Protein AF-A0A556MIL2-F1 (afdb_monomer)

Solvent-accessible surf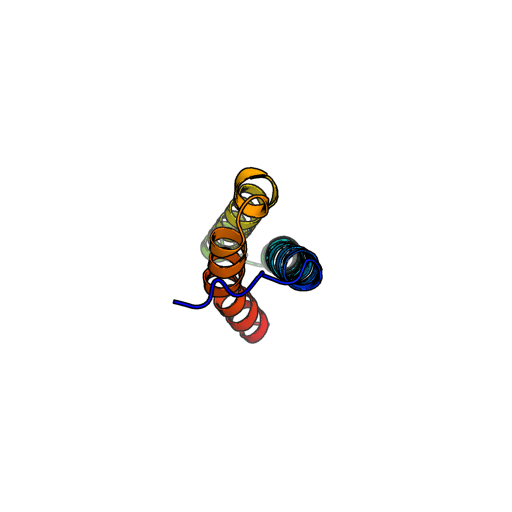ace area (backbone atoms only — not comparable to full-atom values): 5023 Å² total; per-residue (Å²): 132,84,78,73,76,77,52,75,65,53,55,54,52,37,51,53,50,29,50,51,46,30,52,48,37,34,52,48,22,53,52,50,36,53,57,43,67,68,42,96,76,51,56,64,66,58,43,49,54,27,49,52,52,21,52,50,29,50,50,59,66,68,37,66,75,39,77,73,39,68,70,46,24,50,47,47,38,63,64,44,45,58,54,48,52,55,57,60,71,74,109

Nearest PDB structures (foldseek):
  6czq-assembly1_B  TM=5.174E-01  e=8.551E-01  Rattus norvegicus
  8px9-assembly1_B  TM=4.631E-01  e=5.109E+00  Escherichia coli
  6jx6-assembly1_A  TM=4.470E-01  e=7.988E+00  Homo sapiens

pLDDT: mean 91.35, std 11.98, range [39.91, 98.06]

Structure (mmCIF, N/CA/C/O backbone):
data_AF-A0A556MIL2-F1
#
_entry.id   AF-A0A556MIL2-F1
#
loop_
_atom_site.group_PDB
_atom_site.id
_atom_site.type_symbol
_atom_site.label_atom_id
_atom_site.label_alt_id
_atom_site.label_comp_id
_atom_site.label_asym_id
_atom_site.label_entity_id
_atom_site.label_seq_id
_atom_site.pdbx_PDB_ins_code
_atom_site.Cartn_x
_atom_site.Cartn_y
_atom_site.Cartn_z
_atom_site.occupancy
_atom_site.B_iso_or_equiv
_atom_site.auth_seq_id
_atom_site.auth_comp_id
_atom_site.auth_asym_id
_atom_site.auth_atom_id
_atom_site.pdbx_PDB_model_num
ATOM 1 N N . MET A 1 1 ? 12.516 -12.190 -33.163 1.00 41.22 1 MET A N 1
ATOM 2 C CA . MET A 1 1 ? 12.022 -11.712 -31.856 1.00 41.22 1 MET A CA 1
ATOM 3 C C . MET A 1 1 ? 12.223 -10.207 -31.868 1.00 41.22 1 MET A C 1
ATOM 5 O O . MET A 1 1 ? 13.365 -9.771 -31.845 1.00 41.22 1 MET A O 1
ATOM 9 N N . GLU A 1 2 ? 11.166 -9.425 -32.086 1.00 39.91 2 GLU A N 1
ATOM 10 C CA . GLU A 1 2 ? 11.295 -7.964 -32.093 1.00 39.91 2 GLU A CA 1
ATOM 11 C C . GLU A 1 2 ? 11.624 -7.501 -30.676 1.00 39.91 2 GLU A C 1
ATOM 13 O O . GLU A 1 2 ? 10.835 -7.692 -29.748 1.00 39.91 2 GLU A O 1
ATOM 18 N N . ILE A 1 3 ? 12.806 -6.914 -30.504 1.00 49.09 3 ILE A N 1
ATOM 19 C CA . ILE A 1 3 ? 13.134 -6.165 -29.299 1.00 49.09 3 ILE A CA 1
ATOM 20 C C . ILE A 1 3 ? 12.245 -4.926 -29.362 1.00 49.09 3 ILE A C 1
ATOM 22 O O . ILE A 1 3 ? 12.594 -3.942 -30.011 1.00 49.09 3 ILE A O 1
ATOM 26 N N . LYS A 1 4 ? 11.056 -4.990 -28.750 1.00 55.06 4 LYS A N 1
ATOM 27 C CA . LYS A 1 4 ? 10.248 -3.795 -28.504 1.00 55.06 4 LYS A CA 1
ATOM 28 C C . LYS A 1 4 ? 11.134 -2.856 -27.693 1.00 55.06 4 LYS A C 1
ATOM 30 O O . LYS A 1 4 ? 11.361 -3.107 -26.511 1.00 55.06 4 LYS A O 1
ATOM 35 N N . GLN A 1 5 ? 11.686 -1.826 -28.333 1.00 54.62 5 GLN A N 1
ATOM 36 C CA . GLN A 1 5 ? 12.333 -0.727 -27.629 1.00 54.62 5 GLN A CA 1
ATOM 37 C C . GLN A 1 5 ? 11.287 -0.178 -26.661 1.00 54.62 5 GLN A C 1
ATOM 39 O O . GLN A 1 5 ? 10.306 0.431 -27.085 1.00 54.62 5 GLN A O 1
ATOM 44 N N . ARG A 1 6 ? 11.430 -0.503 -25.371 1.00 63.94 6 ARG A N 1
ATOM 45 C CA . ARG A 1 6 ? 10.488 -0.047 -24.352 1.00 63.94 6 ARG A CA 1
ATOM 46 C C . ARG A 1 6 ? 10.553 1.483 -24.323 1.00 63.94 6 ARG A C 1
ATOM 48 O O . ARG A 1 6 ? 11.644 2.056 -24.313 1.00 63.94 6 ARG A O 1
ATOM 55 N N . ASN A 1 7 ? 9.394 2.130 -24.398 1.00 75.31 7 ASN A N 1
ATOM 56 C CA . ASN A 1 7 ? 9.303 3.576 -24.548 1.00 75.31 7 ASN A CA 1
ATOM 57 C C . ASN A 1 7 ? 9.823 4.234 -23.255 1.00 75.31 7 ASN A C 1
ATOM 59 O O . ASN A 1 7 ? 9.430 3.799 -22.174 1.00 75.31 7 ASN A O 1
ATOM 63 N N . PRO A 1 8 ? 10.665 5.282 -23.300 1.00 75.75 8 PRO A N 1
ATOM 64 C CA . PRO A 1 8 ? 11.041 6.036 -22.099 1.00 75.75 8 PRO A CA 1
ATOM 65 C C . PRO A 1 8 ? 9.838 6.503 -21.257 1.00 75.75 8 PRO A C 1
ATOM 67 O O . PRO A 1 8 ? 9.925 6.583 -20.032 1.00 75.75 8 PRO A O 1
ATOM 70 N N . LEU A 1 9 ? 8.685 6.741 -21.892 1.00 85.25 9 LEU A N 1
ATOM 71 C CA . LEU A 1 9 ? 7.424 7.049 -21.212 1.00 85.25 9 LEU A CA 1
ATOM 72 C C . LEU A 1 9 ? 6.870 5.866 -20.402 1.00 85.25 9 LEU A C 1
ATOM 74 O O . LEU A 1 9 ? 6.203 6.092 -19.394 1.00 85.25 9 LEU A O 1
ATOM 78 N N . ASP A 1 10 ? 7.167 4.621 -20.789 1.00 85.12 10 ASP A N 1
ATOM 79 C CA . ASP A 1 10 ? 6.790 3.433 -20.015 1.00 85.12 10 ASP A CA 1
ATOM 80 C C . ASP A 1 10 ? 7.527 3.404 -18.681 1.00 85.12 10 ASP A C 1
ATOM 82 O O . ASP A 1 10 ? 6.925 3.085 -17.659 1.00 85.12 10 ASP A O 1
ATOM 86 N N . TRP A 1 11 ? 8.805 3.789 -18.673 1.00 88.38 11 TRP A N 1
ATOM 87 C CA . TRP A 1 11 ? 9.589 3.864 -17.444 1.00 88.38 11 TRP A CA 1
ATOM 88 C C . TRP A 1 11 ? 9.003 4.870 -16.465 1.00 88.38 11 TRP A C 1
ATOM 90 O O . TRP A 1 11 ? 8.772 4.542 -15.300 1.00 88.38 11 TRP A O 1
ATOM 100 N N . TYR A 1 12 ? 8.722 6.083 -16.948 1.00 90.56 12 TYR A N 1
ATOM 101 C CA . TYR A 1 12 ? 8.105 7.124 -16.135 1.00 90.56 12 TYR A CA 1
ATOM 102 C C . TYR A 1 12 ? 6.743 6.669 -15.598 1.00 90.56 12 TYR A C 1
ATOM 104 O O . TYR A 1 12 ? 6.510 6.695 -14.390 1.00 90.56 12 TYR A O 1
ATOM 112 N N . ARG A 1 13 ? 5.876 6.145 -16.476 1.00 93.44 13 ARG A N 1
ATOM 113 C CA . ARG A 1 13 ? 4.544 5.651 -16.103 1.00 93.44 13 ARG A CA 1
ATOM 114 C C . ARG A 1 13 ? 4.607 4.548 -15.049 1.00 93.44 13 ARG A C 1
ATOM 116 O O . ARG A 1 13 ? 3.813 4.567 -14.109 1.00 93.44 13 ARG A O 1
ATOM 123 N N . LEU A 1 14 ? 5.515 3.586 -15.202 1.00 94.06 14 LEU A N 1
ATOM 124 C CA . LEU A 1 14 ? 5.674 2.476 -14.261 1.00 94.06 14 LEU A CA 1
ATOM 125 C C . LEU A 1 14 ? 6.248 2.947 -12.924 1.00 94.06 14 LEU A C 1
ATOM 127 O O . LEU A 1 14 ? 5.758 2.516 -11.884 1.00 94.06 14 LEU A O 1
ATOM 131 N N . THR A 1 15 ? 7.201 3.881 -12.945 1.00 95.12 15 THR A N 1
ATOM 132 C CA . THR A 1 15 ? 7.776 4.476 -11.728 1.00 95.12 15 THR A CA 1
ATOM 133 C C . THR A 1 15 ? 6.703 5.196 -10.918 1.00 95.12 15 THR A C 1
ATOM 135 O O . THR A 1 15 ? 6.548 4.928 -9.725 1.00 95.12 15 THR A O 1
ATOM 138 N N . GLU A 1 16 ? 5.928 6.064 -11.571 1.00 95.69 16 GLU A N 1
ATOM 139 C CA . GLU A 1 16 ? 4.812 6.795 -10.960 1.00 95.69 16 GLU A CA 1
ATOM 140 C C . GLU A 1 16 ? 3.743 5.836 -10.429 1.00 95.69 16 GLU A C 1
ATOM 142 O O . GLU A 1 16 ? 3.299 5.964 -9.291 1.00 95.69 16 GLU A O 1
ATOM 147 N N . SER A 1 17 ? 3.370 4.820 -11.213 1.00 95.94 17 SER A N 1
ATOM 148 C CA . SER A 1 17 ? 2.346 3.847 -10.811 1.00 95.94 17 SER A CA 1
ATOM 149 C C . SER A 1 17 ? 2.782 3.032 -9.591 1.00 95.94 17 SER A C 1
ATOM 151 O O . SER A 1 17 ? 2.039 2.947 -8.613 1.00 95.94 17 SER A O 1
ATOM 153 N N . ALA A 1 18 ? 3.993 2.467 -9.617 1.00 96.56 18 ALA A N 1
ATOM 154 C CA . ALA A 1 18 ? 4.550 1.701 -8.504 1.00 96.56 18 ALA A CA 1
ATOM 155 C C . ALA A 1 18 ? 4.683 2.568 -7.241 1.00 96.56 18 ALA A C 1
ATOM 157 O O . ALA A 1 18 ? 4.236 2.171 -6.164 1.00 96.56 18 ALA A O 1
ATOM 158 N N . SER A 1 19 ? 5.216 3.786 -7.382 1.00 96.56 19 SER A N 1
ATOM 159 C CA . SER A 1 19 ? 5.367 4.732 -6.270 1.00 96.56 19 SER A CA 1
ATOM 160 C C . SER A 1 19 ? 4.018 5.155 -5.692 1.00 96.56 19 SER A C 1
ATOM 162 O O . SER A 1 19 ? 3.860 5.213 -4.475 1.00 96.56 19 SER A O 1
ATOM 164 N N . SER A 1 20 ? 3.029 5.434 -6.543 1.00 97.19 20 SER A N 1
ATOM 165 C CA . SER A 1 20 ? 1.681 5.830 -6.125 1.00 97.19 20 SER A CA 1
ATOM 166 C C . SER A 1 20 ? 0.982 4.721 -5.338 1.00 97.19 20 SER A C 1
ATOM 168 O O . SER A 1 20 ? 0.402 4.989 -4.286 1.00 97.19 20 SER A O 1
ATOM 170 N N . ILE A 1 21 ? 1.089 3.466 -5.791 1.00 97.44 21 ILE A N 1
ATOM 171 C CA . ILE A 1 21 ? 0.515 2.307 -5.093 1.00 97.44 21 ILE A CA 1
ATOM 172 C C . ILE A 1 21 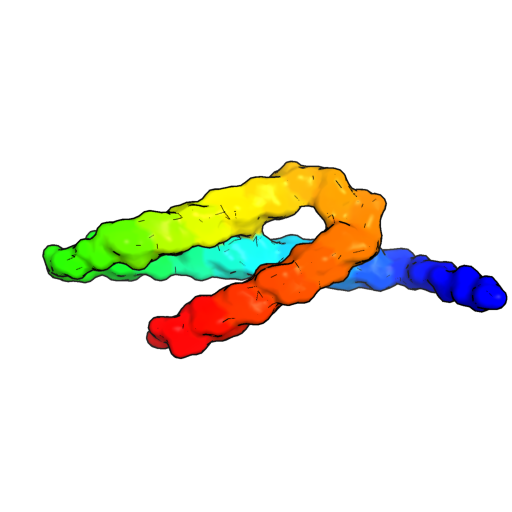? 1.153 2.134 -3.711 1.00 97.44 21 ILE A C 1
ATOM 174 O O . ILE A 1 21 ? 0.432 2.042 -2.717 1.00 97.44 21 ILE A O 1
ATOM 178 N N . LEU A 1 22 ? 2.488 2.138 -3.634 1.00 98.00 22 LEU A N 1
ATOM 179 C CA . LEU A 1 22 ? 3.207 1.969 -2.370 1.00 98.00 22 LEU A CA 1
ATOM 180 C C . LEU A 1 22 ? 2.910 3.115 -1.396 1.00 98.00 22 LEU A C 1
ATOM 182 O O . LEU A 1 22 ? 2.544 2.865 -0.250 1.00 98.00 22 LEU A O 1
ATOM 186 N N . ASN A 1 23 ? 2.966 4.370 -1.851 1.00 98.00 23 ASN A N 1
ATOM 187 C CA . ASN A 1 23 ? 2.587 5.522 -1.026 1.00 98.00 23 ASN A CA 1
ATOM 188 C C . ASN A 1 23 ? 1.122 5.449 -0.573 1.00 98.00 23 ASN A C 1
ATOM 190 O O . ASN A 1 23 ? 0.810 5.787 0.569 1.00 98.00 23 ASN A O 1
ATOM 194 N N . GLY A 1 24 ? 0.226 4.978 -1.442 1.00 96.81 24 GLY A N 1
ATOM 195 C CA . GLY A 1 24 ? -1.178 4.754 -1.115 1.00 96.81 24 GLY A CA 1
ATOM 196 C C . GLY A 1 24 ? -1.362 3.750 0.023 1.00 96.81 24 GLY A C 1
ATOM 197 O O . GLY A 1 24 ? -2.166 4.000 0.919 1.00 96.81 24 GLY A O 1
ATOM 198 N N . LEU A 1 25 ? -0.593 2.658 0.027 1.00 97.56 25 LEU A N 1
ATOM 199 C CA . LEU A 1 25 ? -0.597 1.676 1.114 1.00 97.56 25 LEU A CA 1
ATOM 200 C C . LEU A 1 25 ? -0.058 2.256 2.421 1.00 97.56 25 LEU A C 1
ATOM 202 O O . LEU A 1 25 ? -0.676 2.055 3.462 1.00 97.56 25 LEU A O 1
ATOM 206 N N . VAL A 1 26 ? 1.035 3.023 2.374 1.00 98.06 26 VAL A N 1
ATOM 207 C CA . VAL A 1 26 ? 1.590 3.691 3.565 1.00 98.06 26 VAL A CA 1
ATOM 208 C C . VAL A 1 26 ? 0.575 4.658 4.176 1.00 98.06 26 VAL A C 1
ATOM 210 O O . VAL A 1 26 ? 0.334 4.635 5.384 1.00 98.06 26 VAL A O 1
ATOM 213 N N . ALA A 1 27 ? -0.059 5.486 3.343 1.00 97.00 27 ALA A N 1
ATOM 214 C CA . ALA A 1 27 ? -1.067 6.439 3.792 1.00 97.00 27 ALA A CA 1
ATOM 215 C C . ALA A 1 27 ? -2.310 5.739 4.364 1.00 97.00 27 ALA A C 1
ATOM 217 O O . ALA A 1 27 ? -2.813 6.147 5.413 1.00 97.00 27 ALA A O 1
ATOM 218 N N . LEU A 1 28 ? -2.784 4.673 3.706 1.00 96.50 28 LEU A N 1
ATOM 219 C CA . LEU A 1 28 ? -3.905 3.866 4.188 1.00 96.50 28 LEU A CA 1
ATOM 220 C C . LEU A 1 28 ? -3.571 3.231 5.537 1.00 96.50 28 LEU A C 1
ATOM 222 O O . LEU A 1 28 ? -4.322 3.411 6.491 1.00 96.50 28 LEU A O 1
ATOM 226 N N . ALA A 1 29 ? -2.426 2.554 5.639 1.00 97.38 29 ALA A N 1
ATOM 227 C CA . ALA A 1 29 ? -1.980 1.909 6.866 1.00 97.38 29 ALA A CA 1
ATOM 228 C C . ALA A 1 29 ? -1.925 2.897 8.040 1.00 97.38 29 ALA A C 1
ATOM 230 O O . ALA A 1 29 ? -2.438 2.603 9.120 1.00 97.38 29 ALA A O 1
ATOM 231 N N . GLY A 1 30 ? -1.362 4.090 7.819 1.00 97.31 30 GLY A N 1
ATOM 232 C CA . GLY A 1 30 ? -1.292 5.143 8.832 1.00 97.31 30 GLY A CA 1
ATOM 233 C C . GLY A 1 30 ? -2.668 5.666 9.255 1.00 97.31 30 GLY A C 1
ATOM 234 O O . GLY A 1 30 ? -2.952 5.749 10.452 1.00 97.31 30 GLY A O 1
ATOM 235 N N . ARG A 1 31 ? -3.541 5.980 8.288 1.00 97.06 31 ARG A N 1
ATOM 236 C CA . ARG 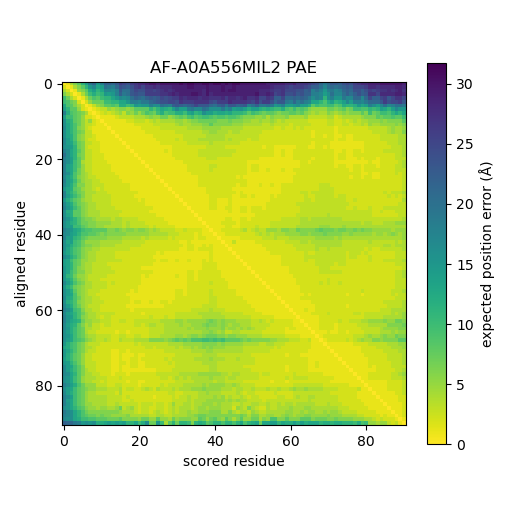A 1 31 ? -4.905 6.462 8.557 1.00 97.06 31 ARG A CA 1
ATOM 237 C C . ARG A 1 31 ? -5.718 5.433 9.337 1.00 97.06 31 ARG A C 1
ATOM 239 O O . ARG A 1 31 ? -6.309 5.776 10.357 1.00 97.06 31 ARG A O 1
ATOM 246 N N . GLU A 1 32 ? -5.739 4.190 8.879 1.00 96.69 32 GLU A N 1
ATOM 247 C CA . GLU A 1 32 ? -6.543 3.142 9.505 1.00 96.69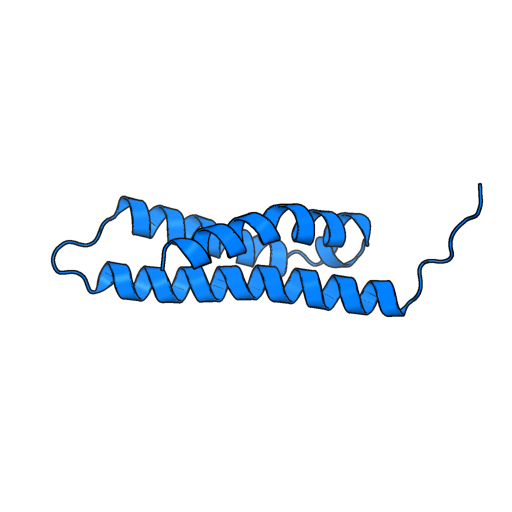 32 GLU A CA 1
ATOM 248 C C . GLU A 1 32 ? -5.995 2.751 10.874 1.00 96.69 32 GLU A C 1
ATOM 250 O O . GLU A 1 32 ? -6.772 2.518 11.796 1.00 96.69 32 GLU A O 1
ATOM 255 N N . SER A 1 33 ? -4.671 2.779 11.059 1.00 97.50 33 SER A N 1
ATOM 256 C CA . SER A 1 33 ? -4.077 2.556 12.382 1.00 97.50 33 SER A CA 1
ATOM 257 C C . SER A 1 33 ? -4.508 3.646 13.357 1.00 97.50 33 SER A C 1
ATOM 259 O O . SER A 1 33 ? -4.854 3.360 14.503 1.00 97.50 33 SER A O 1
ATOM 261 N N . PHE A 1 34 ? -4.536 4.901 12.899 1.00 97.38 34 PHE A N 1
ATOM 262 C CA . PHE A 1 34 ? -5.037 6.007 13.703 1.00 97.38 34 PHE A CA 1
ATOM 263 C C . PHE A 1 34 ? -6.511 5.804 14.071 1.00 97.38 34 PHE A C 1
ATOM 265 O O . PHE A 1 34 ? -6.848 5.899 15.249 1.00 97.38 34 PHE A O 1
ATOM 272 N N . LEU A 1 35 ? -7.377 5.469 13.110 1.00 96.88 35 LEU A N 1
ATOM 273 C CA . LEU A 1 35 ? -8.803 5.234 13.369 1.00 96.88 35 LEU A CA 1
ATOM 274 C C . LEU A 1 35 ? -9.040 4.060 14.329 1.00 96.88 35 LEU A C 1
ATOM 276 O O . LEU A 1 35 ? -9.800 4.201 15.286 1.00 96.88 35 LEU A O 1
ATOM 280 N N . GLU A 1 36 ? -8.355 2.934 14.127 1.00 97.31 36 GLU A N 1
ATOM 281 C CA . GLU A 1 36 ? -8.436 1.761 15.001 1.00 97.31 36 GLU A CA 1
ATOM 282 C C . GLU A 1 36 ? -8.001 2.101 16.432 1.00 97.31 36 GLU A C 1
ATOM 284 O O . GLU A 1 36 ? -8.702 1.782 17.391 1.00 97.31 36 GLU A O 1
ATOM 289 N N . SER A 1 37 ? -6.901 2.847 16.585 1.00 97.19 37 SER A N 1
ATOM 290 C CA . SER A 1 37 ? -6.383 3.265 17.896 1.00 97.19 37 SER A CA 1
ATOM 291 C C . SER A 1 37 ? -7.321 4.195 18.677 1.00 97.19 37 SER A C 1
ATOM 293 O O . SER A 1 37 ? -7.163 4.352 19.886 1.00 97.19 37 SER A O 1
ATOM 295 N N . LYS A 1 38 ? -8.288 4.832 18.000 1.00 97.94 38 LYS A N 1
ATOM 296 C CA . LYS A 1 38 ? -9.280 5.730 18.612 1.00 97.94 38 LYS A CA 1
ATOM 297 C C . LYS A 1 38 ? -10.539 5.011 19.092 1.00 97.94 38 LYS A C 1
ATOM 299 O O . LYS A 1 38 ? -11.371 5.648 19.738 1.00 97.94 38 LYS A O 1
ATOM 304 N N . LYS A 1 39 ? -10.709 3.722 18.788 1.00 97.00 39 LYS A N 1
ATOM 305 C CA . LYS A 1 39 ? -11.846 2.939 19.285 1.00 97.00 39 LYS A CA 1
ATOM 306 C C . LYS A 1 39 ? -11.745 2.743 20.799 1.00 97.00 39 LYS A C 1
ATOM 308 O O . LYS A 1 39 ? -10.655 2.727 21.358 1.00 97.00 39 LYS A O 1
ATOM 313 N N . LEU A 1 40 ? -12.892 2.545 21.457 1.00 97.56 40 LEU A N 1
ATOM 314 C CA . LEU A 1 40 ? -12.944 2.264 22.899 1.00 97.56 40 LEU A CA 1
ATOM 315 C C . LEU A 1 40 ? -12.167 0.985 23.262 1.00 97.56 40 LEU A C 1
ATOM 317 O O . LEU A 1 40 ? -11.497 0.949 24.285 1.00 97.56 40 LEU A O 1
ATOM 321 N N . ASN A 1 41 ? -12.236 -0.027 22.389 1.00 96.75 41 ASN A N 1
ATOM 322 C CA . ASN A 1 41 ? -11.466 -1.268 22.462 1.00 96.75 41 ASN A CA 1
ATOM 323 C C . ASN A 1 41 ? -10.765 -1.492 21.109 1.00 96.75 41 ASN A C 1
ATOM 325 O O . ASN A 1 41 ? -11.376 -2.088 20.219 1.00 96.75 41 ASN A O 1
ATOM 329 N N . PRO A 1 42 ? -9.542 -0.971 20.912 1.00 96.81 42 PRO A N 1
ATOM 330 C CA . PRO A 1 42 ? -8.796 -1.164 19.671 1.00 96.81 42 PRO A CA 1
ATOM 331 C C . PRO A 1 42 ? -8.498 -2.641 19.400 1.00 96.81 42 PRO A C 1
ATOM 333 O O . PRO A 1 42 ? -8.074 -3.375 20.296 1.00 96.81 42 PRO A O 1
ATOM 336 N N . ASP A 1 43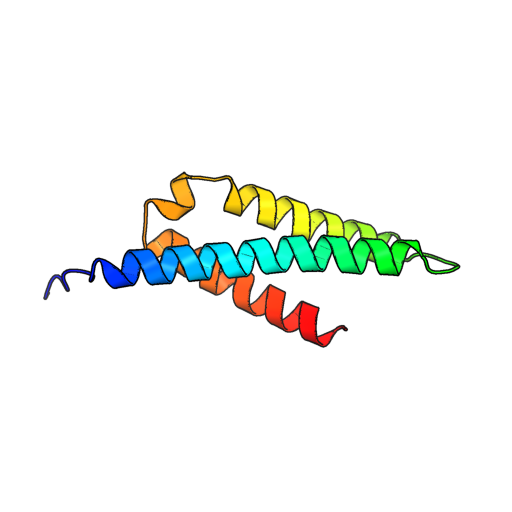 ? -8.661 -3.071 18.151 1.00 97.88 43 ASP A N 1
ATOM 337 C CA . ASP A 1 43 ? -8.228 -4.391 17.705 1.00 97.88 43 ASP A CA 1
ATOM 338 C C . ASP A 1 43 ? -6.706 -4.396 17.492 1.00 97.88 43 ASP A C 1
ATOM 340 O O . ASP A 1 43 ? -6.172 -3.921 16.484 1.00 97.88 43 ASP A O 1
ATOM 344 N N . GLN A 1 44 ? -5.987 -4.973 18.456 1.00 97.62 44 GLN A N 1
ATOM 345 C CA . GLN A 1 44 ? -4.531 -5.070 18.404 1.00 97.62 44 GLN A CA 1
ATOM 346 C C . GLN A 1 44 ? -4.032 -5.914 17.224 1.00 97.62 44 GLN A C 1
ATOM 348 O O . GLN A 1 44 ? -2.948 -5.650 16.696 1.00 97.62 44 GLN A O 1
ATOM 353 N N . LYS A 1 45 ? -4.802 -6.918 16.786 1.00 97.62 45 LYS A N 1
ATOM 354 C CA . LYS A 1 45 ? -4.447 -7.718 15.613 1.00 97.62 45 LYS A CA 1
ATOM 355 C C . LYS A 1 45 ? -4.510 -6.844 14.367 1.00 97.62 45 LYS A C 1
ATOM 357 O O . LYS A 1 45 ? -3.544 -6.820 13.608 1.00 97.62 45 LYS A O 1
ATOM 362 N N . ARG A 1 46 ? -5.582 -6.063 14.209 1.00 96.12 46 ARG A N 1
ATOM 363 C CA . ARG A 1 46 ? -5.724 -5.124 13.088 1.00 96.12 46 ARG A CA 1
ATOM 364 C C . ARG A 1 46 ? -4.614 -4.073 13.075 1.00 96.12 46 ARG A C 1
ATOM 366 O O . ARG A 1 46 ? -4.038 -3.819 12.021 1.00 96.12 46 ARG A O 1
ATOM 373 N N . LEU A 1 47 ? -4.261 -3.509 14.230 1.00 97.56 47 LEU A N 1
ATOM 374 C CA . LEU A 1 47 ? -3.134 -2.573 14.346 1.00 97.56 47 LEU A CA 1
ATOM 375 C C . LEU A 1 47 ? -1.807 -3.202 13.897 1.00 97.56 47 LEU A C 1
ATOM 377 O O . LEU A 1 47 ? -1.028 -2.565 13.188 1.00 97.56 47 LEU A O 1
ATOM 381 N N . ASN A 1 48 ? -1.557 -4.459 14.269 1.00 98.00 48 ASN A N 1
ATOM 382 C CA . ASN A 1 48 ? -0.345 -5.172 13.866 1.00 98.00 48 ASN A CA 1
ATOM 383 C C . ASN A 1 48 ? -0.327 -5.475 12.359 1.00 98.00 48 ASN A C 1
ATOM 385 O O . ASN A 1 48 ? 0.714 -5.315 11.725 1.00 98.00 48 ASN A O 1
ATOM 389 N N . GLU A 1 49 ? -1.464 -5.873 11.781 1.00 96.88 49 GLU A N 1
ATOM 390 C CA . GLU A 1 49 ? -1.613 -6.096 10.335 1.00 96.88 49 GLU A CA 1
ATOM 391 C C . GLU A 1 49 ? -1.360 -4.807 9.540 1.00 96.88 49 GLU A C 1
ATOM 393 O O . GLU A 1 49 ? -0.590 -4.808 8.581 1.00 96.88 49 GLU A O 1
ATOM 398 N N . LEU A 1 50 ? -1.950 -3.689 9.974 1.00 97.06 50 LEU A N 1
ATOM 399 C CA . LEU A 1 50 ? -1.762 -2.380 9.348 1.00 97.06 50 LEU A CA 1
ATOM 400 C C . LEU A 1 50 ? -0.312 -1.903 9.447 1.00 97.06 50 LEU A C 1
ATOM 402 O O . LEU A 1 50 ? 0.242 -1.406 8.466 1.00 97.06 50 LEU A O 1
ATOM 406 N N . LYS A 1 51 ? 0.329 -2.097 10.605 1.00 97.25 51 LYS A N 1
ATOM 407 C CA . LYS A 1 51 ? 1.749 -1.785 10.781 1.00 97.25 51 LYS A CA 1
ATOM 408 C C . LYS A 1 51 ? 2.622 -2.606 9.833 1.00 97.25 51 LYS A C 1
ATOM 410 O O . LYS A 1 51 ? 3.481 -2.034 9.171 1.00 97.25 51 LYS A O 1
ATOM 415 N N . ALA A 1 52 ? 2.398 -3.918 9.750 1.00 97.75 52 ALA A N 1
ATOM 416 C CA . ALA A 1 52 ? 3.162 -4.794 8.863 1.00 97.75 52 ALA A CA 1
ATOM 417 C C . ALA A 1 52 ? 3.020 -4.373 7.392 1.00 97.75 52 ALA A C 1
ATOM 419 O O . ALA A 1 52 ? 4.025 -4.252 6.695 1.00 97.75 52 ALA A O 1
ATOM 420 N N . LEU A 1 53 ? 1.794 -4.061 6.957 1.00 96.62 53 LEU A N 1
ATOM 421 C CA . LEU A 1 53 ? 1.516 -3.579 5.605 1.00 96.62 53 LEU A CA 1
ATOM 422 C C . LEU A 1 53 ? 2.243 -2.261 5.296 1.00 96.62 53 LEU A C 1
ATOM 424 O O . LEU A 1 53 ? 2.850 -2.114 4.234 1.00 96.62 53 LEU A O 1
ATOM 428 N N . GLY A 1 54 ? 2.195 -1.300 6.223 1.00 97.31 54 GLY A N 1
ATOM 429 C CA . GLY A 1 54 ? 2.888 -0.022 6.075 1.00 97.31 54 GLY A CA 1
ATOM 430 C C . GLY A 1 54 ? 4.410 -0.182 6.028 1.00 97.31 54 GLY A C 1
ATOM 431 O O . GLY A 1 54 ? 5.057 0.390 5.152 1.00 97.31 54 GLY A O 1
ATOM 432 N N . ASP A 1 55 ? 4.979 -0.985 6.929 1.00 98.06 55 ASP A N 1
ATOM 433 C CA . ASP A 1 55 ? 6.422 -1.247 6.992 1.00 98.06 55 ASP A CA 1
ATOM 434 C C . ASP A 1 55 ? 6.929 -1.931 5.712 1.00 98.06 55 ASP A C 1
ATOM 436 O O . ASP A 1 55 ? 7.981 -1.561 5.182 1.00 98.06 55 ASP A O 1
ATOM 440 N N . GLU A 1 56 ? 6.169 -2.893 5.185 1.00 97.25 56 GLU A N 1
ATOM 441 C CA . GLU A 1 56 ? 6.474 -3.564 3.922 1.00 97.25 56 GLU A CA 1
ATOM 442 C C . GLU A 1 56 ? 6.445 -2.580 2.746 1.00 97.25 56 GLU A C 1
ATOM 444 O O . GLU A 1 56 ? 7.419 -2.485 1.997 1.00 97.25 56 GLU A O 1
ATOM 449 N N . ALA A 1 57 ? 5.386 -1.773 2.625 1.00 97.25 57 ALA A N 1
ATOM 450 C CA . ALA A 1 57 ? 5.282 -0.779 1.559 1.00 97.25 57 ALA A CA 1
ATOM 451 C C . ALA A 1 57 ? 6.417 0.263 1.621 1.00 97.25 57 ALA A C 1
ATOM 453 O O . ALA A 1 57 ? 6.977 0.630 0.587 1.00 97.25 57 ALA A O 1
ATOM 454 N N . ILE A 1 58 ? 6.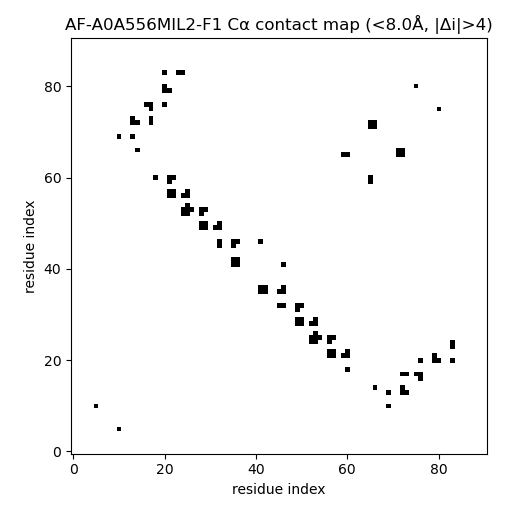815 0.701 2.823 1.00 97.75 58 ILE A N 1
ATOM 455 C CA . ILE A 1 58 ? 7.968 1.596 3.022 1.00 97.75 58 ILE A CA 1
ATOM 456 C C . ILE A 1 58 ? 9.268 0.923 2.577 1.00 97.75 58 ILE A C 1
ATOM 458 O O . ILE A 1 58 ? 10.109 1.572 1.947 1.00 97.75 58 ILE A O 1
ATOM 462 N N . LYS A 1 59 ? 9.459 -0.354 2.920 1.00 97.62 59 LYS A N 1
ATOM 463 C CA . LYS A 1 59 ? 10.658 -1.111 2.553 1.00 97.62 59 LYS A CA 1
ATOM 464 C C . LYS A 1 59 ? 10.798 -1.204 1.035 1.00 97.62 59 LYS A C 1
ATOM 466 O O . LYS A 1 59 ? 11.867 -0.887 0.515 1.00 97.62 59 LYS A O 1
ATOM 471 N N . GLU A 1 60 ? 9.727 -1.566 0.333 1.00 96.56 60 GLU A N 1
ATOM 472 C CA . GLU A 1 60 ? 9.739 -1.666 -1.130 1.00 96.56 60 GLU A CA 1
ATOM 473 C C . GLU A 1 60 ? 9.898 -0.300 -1.809 1.00 96.56 60 GLU A C 1
ATOM 475 O O . GLU A 1 60 ? 10.618 -0.192 -2.802 1.00 96.56 60 GLU A O 1
ATOM 480 N N . LEU A 1 61 ? 9.305 0.760 -1.245 1.00 95.12 61 LEU A N 1
ATOM 481 C CA . LEU A 1 61 ? 9.433 2.130 -1.754 1.00 95.12 61 LEU A CA 1
ATOM 482 C C . LEU A 1 61 ? 10.865 2.668 -1.621 1.00 95.12 61 LEU A C 1
ATOM 484 O O . LEU A 1 61 ? 11.354 3.371 -2.500 1.00 95.12 61 LEU A O 1
ATOM 488 N N . ARG A 1 62 ? 11.549 2.349 -0.517 1.00 95.62 62 ARG A N 1
ATOM 489 C CA . ARG A 1 62 ? 12.931 2.794 -0.258 1.00 95.62 62 ARG A CA 1
ATOM 490 C C . ARG A 1 62 ? 13.981 1.938 -0.959 1.00 95.62 62 ARG A C 1
ATOM 492 O O . ARG A 1 62 ? 15.144 2.339 -1.031 1.00 95.62 62 ARG A O 1
ATOM 499 N N . ASN A 1 63 ? 13.600 0.772 -1.470 1.00 95.50 63 ASN A N 1
ATOM 500 C CA . ASN A 1 63 ? 14.499 -0.097 -2.205 1.00 95.50 63 ASN A CA 1
ATOM 501 C C . ASN A 1 63 ? 14.713 0.439 -3.629 1.00 95.50 63 ASN A C 1
ATOM 503 O O . ASN A 1 63 ? 13.964 0.132 -4.553 1.00 95.50 63 ASN A O 1
ATOM 507 N N . THR A 1 64 ? 15.768 1.232 -3.821 1.00 92.81 64 THR A N 1
ATOM 508 C CA . THR A 1 64 ? 16.078 1.848 -5.124 1.00 92.81 64 THR A CA 1
ATOM 509 C C . THR A 1 64 ? 16.281 0.824 -6.242 1.00 92.81 64 THR A C 1
ATOM 511 O O . THR A 1 64 ? 16.022 1.136 -7.402 1.00 92.81 64 THR A O 1
ATOM 514 N N . GLU A 1 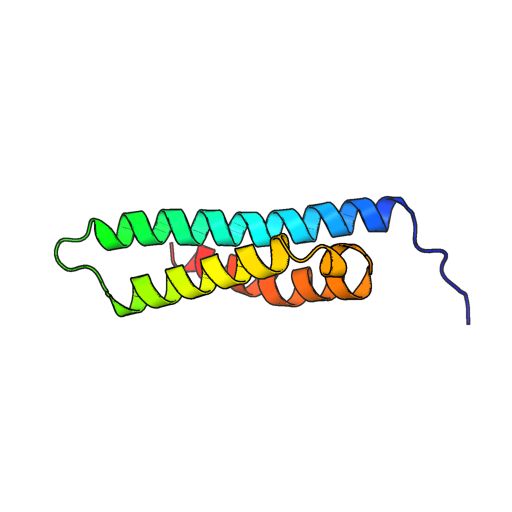65 ? 16.663 -0.417 -5.920 1.00 94.25 65 GLU A N 1
ATOM 515 C CA . GLU A 1 65 ? 16.796 -1.504 -6.896 1.00 94.25 65 GLU A CA 1
ATOM 516 C C . GLU A 1 65 ? 15.472 -1.900 -7.549 1.00 94.25 65 GLU A C 1
ATOM 518 O O . GLU A 1 65 ? 15.489 -2.464 -8.644 1.00 94.25 65 GLU A O 1
ATOM 523 N N . ASN A 1 66 ? 14.337 -1.613 -6.910 1.00 92.44 66 ASN A N 1
ATOM 524 C CA . ASN A 1 66 ? 13.014 -1.879 -7.463 1.00 92.44 66 ASN A CA 1
ATOM 525 C C . ASN A 1 66 ? 12.660 -0.964 -8.635 1.00 92.44 66 ASN A C 1
ATOM 527 O O . ASN A 1 66 ? 11.900 -1.356 -9.514 1.00 92.44 66 ASN A O 1
ATOM 531 N N . PHE A 1 67 ? 13.254 0.227 -8.680 1.00 92.69 67 PHE A N 1
ATOM 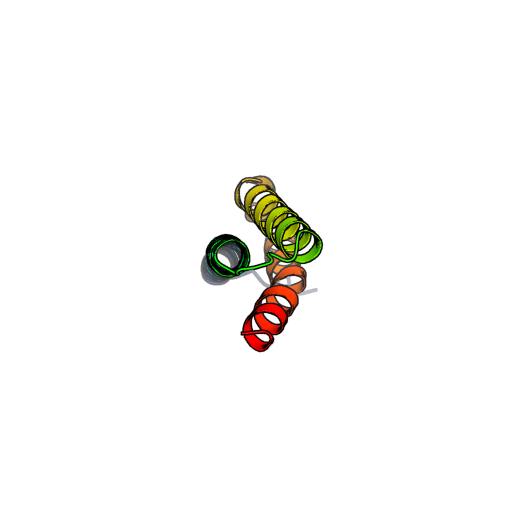532 C CA . PHE A 1 67 ? 12.984 1.244 -9.695 1.00 92.69 67 PHE A CA 1
ATOM 533 C C . PHE A 1 67 ? 14.061 1.287 -10.782 1.00 92.69 67 PHE A C 1
ATOM 535 O O . PHE A 1 67 ? 14.075 2.200 -11.598 1.00 92.69 67 PHE A O 1
ATOM 542 N N . LYS A 1 68 ? 14.969 0.300 -10.799 1.00 90.69 68 LYS A N 1
ATOM 543 C CA . LYS A 1 68 ? 16.014 0.118 -11.823 1.00 90.69 68 LYS A CA 1
ATOM 544 C C . LYS A 1 68 ? 15.660 -0.933 -12.880 1.00 90.69 68 LYS A C 1
ATOM 546 O O . LYS A 1 68 ? 16.456 -1.180 -13.780 1.00 90.69 68 LYS A O 1
ATOM 551 N N . SER A 1 69 ? 14.500 -1.578 -12.775 1.00 90.94 69 SER A N 1
ATOM 552 C CA . SER A 1 69 ? 14.021 -2.567 -13.746 1.00 90.94 69 SER A CA 1
ATOM 553 C C . SER A 1 69 ? 12.517 -2.432 -13.913 1.00 90.94 69 SER A C 1
ATOM 555 O O . SER A 1 69 ? 11.779 -2.234 -12.946 1.00 90.94 69 SER A O 1
ATOM 557 N N . LEU A 1 70 ? 12.065 -2.556 -15.157 1.00 90.12 70 LEU A N 1
ATOM 558 C CA . LEU A 1 70 ? 10.650 -2.462 -15.490 1.00 90.12 70 LEU A CA 1
ATOM 559 C C . LEU A 1 70 ? 9.889 -3.675 -14.971 1.00 90.12 70 LEU A C 1
ATOM 561 O O . LEU A 1 70 ? 8.802 -3.514 -14.436 1.00 90.12 70 LEU A O 1
ATOM 565 N N . GLU A 1 71 ? 10.506 -4.853 -15.024 1.00 92.12 71 GLU A N 1
ATOM 566 C CA . GLU A 1 71 ? 9.962 -6.099 -14.487 1.00 92.12 71 GLU A CA 1
ATOM 567 C C . GLU A 1 71 ? 9.707 -5.990 -12.977 1.00 92.12 71 GLU A C 1
ATOM 569 O O . GLU A 1 71 ? 8.684 -6.457 -12.480 1.00 92.12 71 GLU A O 1
ATOM 574 N N . LYS A 1 72 ? 10.603 -5.327 -12.234 1.00 93.38 72 LYS A N 1
ATOM 575 C CA . LYS A 1 72 ? 10.411 -5.099 -10.794 1.00 93.38 72 LYS A CA 1
ATOM 576 C C . LYS A 1 72 ? 9.291 -4.100 -10.504 1.00 93.38 72 LYS A C 1
ATOM 578 O O . LYS A 1 72 ? 8.489 -4.341 -9.605 1.00 93.38 72 LYS A O 1
ATOM 583 N N . MET A 1 73 ? 9.195 -3.013 -11.270 1.00 95.25 73 MET A N 1
ATOM 584 C CA . MET A 1 73 ? 8.085 -2.061 -11.129 1.00 95.25 73 MET A CA 1
ATOM 585 C C . MET A 1 73 ? 6.739 -2.705 -11.488 1.00 95.25 73 MET A C 1
ATOM 587 O O . MET A 1 73 ? 5.756 -2.514 -10.775 1.00 95.25 73 MET A O 1
ATOM 591 N N . GLU A 1 74 ? 6.696 -3.516 -12.546 1.00 95.06 74 GLU A N 1
ATOM 592 C CA . GLU A 1 74 ? 5.527 -4.317 -12.926 1.00 95.06 74 GLU A CA 1
ATOM 593 C C . GLU A 1 74 ? 5.141 -5.301 -11.812 1.00 95.06 74 GLU A C 1
ATOM 595 O O . GLU A 1 74 ? 3.962 -5.400 -11.469 1.00 95.06 74 GLU A O 1
ATOM 600 N N . ALA A 1 75 ? 6.119 -5.967 -11.188 1.00 94.94 75 ALA A N 1
ATOM 601 C CA . ALA A 1 75 ? 5.882 -6.854 -10.052 1.00 94.94 75 ALA A CA 1
ATOM 602 C C . ALA A 1 75 ? 5.306 -6.106 -8.839 1.00 94.94 75 ALA A C 1
ATOM 604 O O . ALA A 1 75 ? 4.342 -6.580 -8.241 1.00 94.94 75 ALA A O 1
ATOM 605 N N . ILE A 1 76 ? 5.821 -4.915 -8.507 1.00 96.00 76 ILE A N 1
ATOM 606 C CA . ILE A 1 76 ? 5.245 -4.067 -7.448 1.00 96.00 76 ILE A CA 1
ATOM 607 C C . ILE A 1 76 ? 3.788 -3.740 -7.762 1.00 96.00 76 ILE A C 1
ATOM 609 O O . ILE A 1 76 ? 2.913 -3.924 -6.917 1.00 96.00 76 ILE A O 1
ATOM 613 N N . ILE A 1 77 ? 3.512 -3.273 -8.980 1.00 96.06 77 ILE A N 1
ATOM 614 C CA . ILE A 1 77 ? 2.151 -2.919 -9.388 1.00 96.06 77 ILE A CA 1
ATOM 615 C C . ILE A 1 77 ? 1.235 -4.139 -9.257 1.00 96.06 77 ILE A C 1
ATOM 617 O O . ILE A 1 77 ? 0.163 -4.031 -8.666 1.00 96.06 77 ILE A O 1
ATOM 621 N N . SER A 1 78 ? 1.661 -5.304 -9.745 1.00 95.12 78 SER A N 1
ATOM 622 C CA . SER A 1 78 ? 0.877 -6.539 -9.669 1.00 95.12 78 SER A CA 1
ATOM 623 C C . SER A 1 78 ? 0.611 -6.976 -8.226 1.00 95.12 78 SER A C 1
ATOM 625 O O . SER A 1 78 ? -0.523 -7.304 -7.887 1.00 95.12 78 SER A O 1
ATOM 627 N N . ASN A 1 79 ? 1.631 -6.953 -7.367 1.00 94.19 79 ASN A N 1
ATOM 628 C CA . ASN A 1 79 ? 1.532 -7.469 -6.001 1.00 94.19 79 ASN A CA 1
ATOM 629 C C . ASN A 1 79 ? 0.717 -6.547 -5.089 1.00 94.19 79 ASN A C 1
ATOM 631 O O . ASN A 1 79 ? -0.084 -7.018 -4.286 1.00 94.19 79 ASN A O 1
ATOM 635 N N . TYR A 1 80 ? 0.893 -5.232 -5.220 1.00 95.50 80 TYR A N 1
ATOM 636 C CA . TYR A 1 80 ? 0.359 -4.271 -4.255 1.00 95.50 80 TYR A CA 1
ATOM 637 C C . TYR A 1 80 ? -0.921 -3.565 -4.717 1.00 95.50 80 TYR A C 1
ATOM 639 O O . TYR A 1 80 ? -1.654 -3.038 -3.878 1.00 95.50 80 TYR A O 1
ATOM 647 N N . SER A 1 81 ? -1.245 -3.568 -6.018 1.00 92.31 81 SER A N 1
ATOM 648 C CA . SER A 1 81 ? -2.493 -2.955 -6.509 1.00 92.31 81 SER A CA 1
ATOM 649 C C . SER A 1 81 ? -3.739 -3.637 -5.943 1.00 92.31 81 SER A C 1
ATOM 651 O O . SER A 1 81 ? -4.648 -2.945 -5.482 1.00 92.31 81 SER A O 1
ATOM 653 N N . LEU A 1 82 ? -3.765 -4.974 -5.928 1.00 91.50 82 LEU A N 1
ATOM 654 C CA . LEU A 1 82 ? -4.879 -5.755 -5.384 1.00 91.50 82 LEU A CA 1
ATOM 655 C C . LEU A 1 82 ? -5.027 -5.538 -3.878 1.00 91.50 82 LEU A C 1
ATOM 657 O O . LEU A 1 82 ? -6.127 -5.256 -3.411 1.00 91.50 82 LEU A O 1
ATOM 661 N N . ILE A 1 83 ? -3.913 -5.553 -3.140 1.00 92.44 83 ILE A N 1
ATOM 662 C CA . ILE A 1 83 ? -3.906 -5.299 -1.693 1.00 92.44 83 ILE A CA 1
ATOM 663 C C . ILE A 1 83 ? -4.499 -3.918 -1.394 1.00 92.44 83 ILE A C 1
ATOM 665 O O . ILE A 1 83 ? -5.393 -3.790 -0.560 1.00 92.44 83 ILE A O 1
ATOM 669 N N . LEU A 1 84 ? -4.062 -2.880 -2.116 1.00 90.88 84 LEU A N 1
ATOM 670 C CA . LEU A 1 84 ? -4.576 -1.523 -1.930 1.00 90.88 84 LEU A CA 1
ATOM 671 C C . LEU A 1 84 ? -6.074 -1.422 -2.248 1.00 90.88 84 LEU A C 1
ATOM 673 O O . LEU A 1 84 ? -6.804 -0.718 -1.551 1.00 90.88 84 LEU A O 1
ATOM 677 N N . GLN A 1 85 ? -6.539 -2.088 -3.306 1.00 91.62 85 GLN A N 1
ATOM 678 C CA . GLN A 1 85 ? -7.958 -2.100 -3.661 1.00 91.62 85 GLN A CA 1
ATOM 679 C C . GLN A 1 85 ? -8.803 -2.823 -2.614 1.00 91.62 85 GLN A C 1
ATOM 681 O O . GLN A 1 85 ? -9.873 -2.332 -2.262 1.00 91.62 85 GLN A O 1
ATOM 686 N N . ASP A 1 86 ? -8.337 -3.960 -2.110 1.00 91.38 86 ASP A N 1
ATOM 687 C CA . ASP A 1 86 ? -9.077 -4.744 -1.128 1.00 91.38 86 ASP A CA 1
ATOM 688 C C . ASP A 1 86 ? -9.126 -4.055 0.234 1.00 91.38 86 ASP A C 1
ATOM 690 O O . ASP A 1 86 ? -10.183 -4.033 0.859 1.00 91.38 86 ASP A O 1
ATOM 694 N N . GLU A 1 87 ? -8.046 -3.402 0.666 1.00 89.31 87 GLU A N 1
ATOM 695 C CA . GLU A 1 87 ? -8.066 -2.580 1.879 1.00 89.31 87 GLU A CA 1
ATOM 696 C C . GLU A 1 87 ? -9.010 -1.380 1.749 1.00 89.31 87 GLU A C 1
ATOM 698 O O . GLU A 1 87 ? -9.742 -1.072 2.686 1.00 89.31 87 GLU A O 1
ATOM 703 N N . LYS A 1 88 ? -9.085 -0.746 0.571 1.00 86.12 88 LYS A N 1
ATOM 704 C CA . LYS A 1 88 ? -10.045 0.343 0.322 1.00 86.12 88 LYS A CA 1
ATOM 705 C C . LYS A 1 88 ? -11.507 -0.100 0.401 1.00 86.12 88 LYS A C 1
ATOM 707 O O . LYS A 1 88 ? -12.346 0.727 0.731 1.00 86.12 88 LYS A O 1
ATOM 712 N N . LYS A 1 89 ? -11.823 -1.364 0.098 1.00 89.12 89 LYS A N 1
ATOM 713 C CA . LYS A 1 89 ? -13.192 -1.912 0.203 1.00 89.12 89 LYS A CA 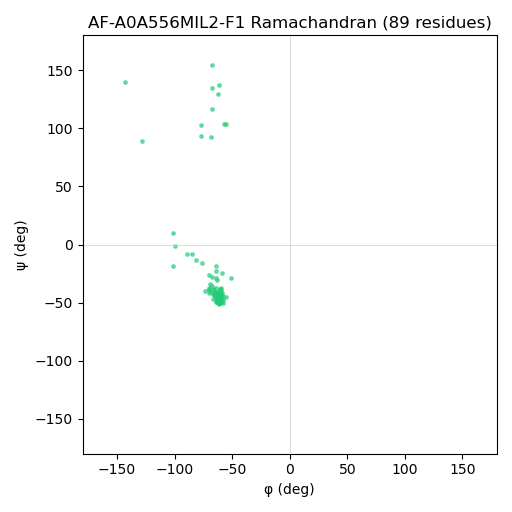1
ATOM 714 C C . LYS A 1 89 ? -13.610 -2.219 1.644 1.00 89.12 89 LYS A C 1
ATOM 716 O O . LYS A 1 89 ? -14.788 -2.460 1.879 1.00 89.12 89 LYS A O 1
ATOM 721 N N . LYS A 1 90 ? -12.657 -2.284 2.580 1.00 83.31 90 LYS A N 1
ATOM 722 C CA . LYS A 1 90 ? -12.913 -2.534 4.010 1.00 83.31 90 LYS A CA 1
ATOM 723 C C . LYS A 1 90 ? -13.265 -1.254 4.783 1.00 83.31 90 LYS A C 1
ATOM 725 O O . LYS A 1 90 ? -13.604 -1.361 5.960 1.00 83.31 90 LYS A O 1
ATOM 730 N N . LEU A 1 91 ? -13.133 -0.090 4.138 1.00 76.12 91 LEU A N 1
ATOM 731 C CA . LEU A 1 91 ? -13.513 1.234 4.646 1.00 76.12 91 LEU A CA 1
ATOM 732 C C . LEU A 1 91 ? -15.020 1.457 4.506 1.00 76.12 91 LEU A C 1
ATOM 734 O O . LEU A 1 91 ? -15.594 2.077 5.427 1.00 76.12 91 LEU A O 1
#

Radius of gyration: 15.95 Å; Cα contacts (8 Å, |Δi|>4): 63; chains: 1; bounding box: 30×19×55 Å

Organism: NCBI:txid2597670

Sequence (91 aa):
MEIKQRNPLDWYRLTESASSILNGLVALAGRESFLESKKLNPDQKRLNELKALGDEAIKELRNTENFKSLEKMEAIISNYSLILQDEKKKL

Foldseek 3Di:
DDPPPPDPVLLVVLLCLLLVLLVLLLVLLVVVLVVQVPDPDRDPVSNVVSVVSNVVSVVCNPPVVLSVDSVSSVVSNVPRVVVSVVSVVVD

Secondary structure (DSSP, 8-state):
-------HHHHHHHHHHHHHHHHHHHHHHHHHHHHHHTSSS--HHHHHHHHHHHHHHHHHHH-GGGGS-HHHHHHHHHHHHHHHHHHHHT-

Mean predicted aligned error: 4.72 Å